Protein AF-A0A1F6P921-F1 (afdb_monomer_lite)

Organism: NCBI:txid1798705

Structure (mmCIF, N/CA/C/O backbone):
data_AF-A0A1F6P921-F1
#
_entry.id   AF-A0A1F6P921-F1
#
loop_
_atom_site.group_PDB
_atom_site.id
_atom_site.type_symbol
_atom_site.label_atom_id
_atom_site.label_alt_id
_atom_site.label_comp_id
_atom_site.label_asym_id
_atom_site.label_entity_id
_atom_site.label_seq_id
_atom_site.pdbx_PDB_ins_code
_atom_site.Cartn_x
_atom_site.Cartn_y
_atom_site.Cartn_z
_atom_site.occupancy
_atom_site.B_iso_or_equiv
_atom_site.auth_seq_id
_atom_site.auth_comp_id
_atom_site.auth_asym_id
_atom_site.auth_atom_id
_atom_site.pdbx_PDB_model_num
ATOM 1 N N . MET A 1 1 ? -17.832 9.309 15.446 1.00 47.59 1 MET A N 1
ATOM 2 C CA . MET A 1 1 ? -17.347 10.119 14.301 1.00 47.59 1 MET A CA 1
ATOM 3 C C . MET A 1 1 ? -15.947 9.781 13.746 1.00 47.59 1 MET A C 1
ATOM 5 O O . MET A 1 1 ? -15.799 9.938 12.539 1.00 47.59 1 MET A O 1
ATOM 9 N N . PRO A 1 2 ? -14.923 9.298 14.491 1.00 59.72 2 PRO A N 1
ATOM 10 C CA . PRO A 1 2 ? -13.597 9.042 13.892 1.00 59.72 2 PRO A CA 1
ATOM 11 C C . PRO A 1 2 ? -13.544 7.805 12.971 1.00 59.72 2 PRO A C 1
ATOM 13 O O . PRO A 1 2 ? -12.748 7.773 12.040 1.00 59.72 2 PRO A O 1
ATOM 16 N N . ARG A 1 3 ? -14.430 6.814 13.167 1.00 61.94 3 ARG A N 1
ATOM 17 C CA . ARG A 1 3 ? -14.454 5.567 12.371 1.00 61.94 3 ARG A CA 1
ATOM 18 C C . ARG A 1 3 ? -14.862 5.763 10.903 1.00 61.94 3 ARG A C 1
ATOM 20 O O . ARG A 1 3 ? -14.302 5.104 10.038 1.00 61.94 3 ARG A O 1
ATOM 27 N N . LEU A 1 4 ? -15.776 6.696 10.616 1.00 69.88 4 LEU A N 1
ATOM 28 C CA . LEU A 1 4 ? -16.209 6.989 9.242 1.00 69.88 4 LEU A CA 1
ATOM 29 C C . LEU A 1 4 ? -15.082 7.636 8.423 1.00 69.88 4 LEU A C 1
ATOM 31 O O . LEU A 1 4 ? -14.884 7.286 7.268 1.00 69.88 4 LEU A O 1
ATOM 35 N N . LYS A 1 5 ? -14.290 8.521 9.045 1.00 73.69 5 LYS A N 1
ATOM 36 C CA . LYS A 1 5 ? -13.124 9.15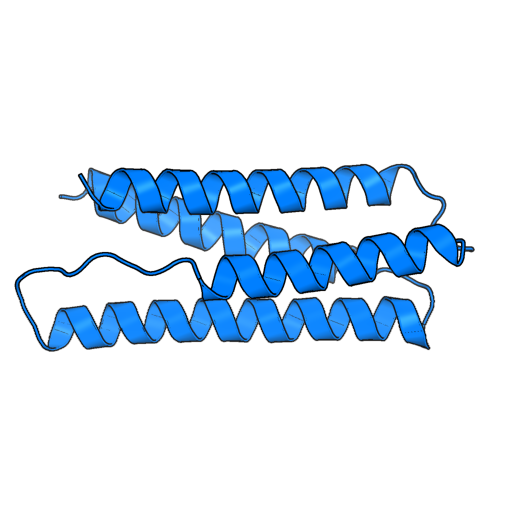1 8.403 1.00 73.69 5 LYS A CA 1
ATOM 37 C C . LYS A 1 5 ? -12.076 8.114 7.996 1.00 73.69 5 LYS A C 1
ATOM 39 O O . LYS A 1 5 ? -11.527 8.195 6.906 1.00 73.69 5 LYS A O 1
ATOM 44 N N . ILE A 1 6 ? -11.849 7.118 8.853 1.00 74.75 6 ILE A N 1
ATOM 45 C CA . ILE A 1 6 ? -10.915 6.016 8.589 1.00 74.75 6 ILE A CA 1
ATOM 46 C C . ILE A 1 6 ? -11.426 5.139 7.445 1.00 74.75 6 ILE A C 1
ATOM 48 O O . ILE A 1 6 ? -10.665 4.826 6.537 1.00 74.75 6 ILE A O 1
ATOM 52 N N . LEU A 1 7 ? -12.716 4.790 7.445 1.00 75.44 7 LEU A N 1
ATOM 53 C CA . LEU A 1 7 ? -13.325 4.034 6.349 1.00 75.44 7 LEU A CA 1
ATOM 54 C C . LEU A 1 7 ? -13.167 4.766 5.007 1.00 75.44 7 LEU A C 1
ATOM 56 O O . LEU A 1 7 ? -12.706 4.171 4.039 1.00 75.44 7 LEU A O 1
ATOM 60 N N . ILE A 1 8 ? -13.491 6.064 4.968 1.00 79.94 8 ILE A N 1
ATOM 61 C CA . ILE A 1 8 ? -13.333 6.904 3.771 1.00 79.94 8 ILE A CA 1
ATOM 62 C C . ILE A 1 8 ? -11.871 6.918 3.309 1.00 79.94 8 ILE A C 1
ATOM 64 O O . ILE A 1 8 ? -11.614 6.813 2.115 1.00 79.94 8 ILE A O 1
ATOM 68 N N . TYR A 1 9 ? -10.913 6.981 4.239 1.00 82.06 9 TYR A N 1
ATOM 69 C CA . TYR A 1 9 ? -9.486 6.956 3.917 1.00 82.06 9 TYR A CA 1
ATOM 70 C C . TYR A 1 9 ? -9.062 5.648 3.231 1.00 82.06 9 TYR A C 1
ATOM 72 O O . TYR A 1 9 ? -8.389 5.682 2.205 1.00 82.06 9 TYR A O 1
ATOM 80 N N . TYR A 1 10 ? -9.503 4.494 3.744 1.00 78.06 10 TYR A N 1
ATOM 81 C CA . TYR A 1 10 ? -9.218 3.197 3.117 1.00 78.06 10 TYR A CA 1
ATOM 82 C C . TYR A 1 10 ? -9.927 3.017 1.767 1.00 78.06 10 TYR A C 1
ATOM 84 O O . TYR A 1 10 ? -9.347 2.432 0.856 1.00 78.06 10 TYR A O 1
ATOM 92 N N . ILE A 1 11 ? -11.141 3.552 1.601 1.00 83.56 11 ILE A N 1
ATOM 93 C CA . ILE A 1 11 ? -11.828 3.572 0.299 1.00 83.56 11 ILE A CA 1
ATOM 94 C C . ILE A 1 11 ? -11.042 4.424 -0.704 1.00 83.56 11 ILE A C 1
ATOM 96 O O . ILE A 1 11 ? -10.850 4.010 -1.842 1.00 83.56 11 ILE A O 1
ATOM 100 N N . LEU A 1 12 ? -10.538 5.584 -0.281 1.00 84.44 12 LEU A N 1
ATOM 101 C CA . LEU A 1 12 ? -9.742 6.465 -1.134 1.00 84.44 12 LEU A CA 1
ATOM 102 C C . LEU A 1 12 ? -8.424 5.792 -1.552 1.00 84.44 12 LEU A C 1
ATOM 104 O O . LEU A 1 12 ? -8.077 5.823 -2.728 1.00 84.44 12 LEU A O 1
ATOM 108 N N . LEU A 1 13 ? -7.743 5.103 -0.628 1.00 83.00 13 LEU A N 1
ATOM 109 C CA . LEU A 1 13 ? -6.565 4.274 -0.927 1.00 83.00 13 LEU A CA 1
ATOM 110 C C . LEU A 1 13 ? -6.865 3.149 -1.927 1.00 83.00 13 LEU A C 1
ATOM 112 O O . LEU A 1 13 ? -6.051 2.867 -2.805 1.00 83.00 13 LEU A O 1
ATOM 116 N N . PHE A 1 14 ? -8.031 2.516 -1.813 1.00 82.19 14 PHE A N 1
ATOM 117 C CA . PHE A 1 14 ? -8.455 1.478 -2.747 1.00 82.19 14 PHE A CA 1
ATOM 118 C C . PHE A 1 14 ? -8.715 2.037 -4.149 1.00 82.19 14 PHE A C 1
ATOM 120 O O . PHE A 1 14 ? -8.238 1.469 -5.129 1.00 82.19 14 PHE A O 1
ATOM 127 N N . VAL A 1 15 ? -9.402 3.179 -4.252 1.00 85.75 15 VAL A N 1
ATOM 128 C CA . VAL A 1 15 ? -9.602 3.885 -5.529 1.00 85.75 15 VAL A CA 1
ATOM 129 C C . VAL A 1 15 ? -8.260 4.281 -6.146 1.00 85.75 15 VAL A C 1
ATOM 131 O O . VAL A 1 15 ? -8.067 4.115 -7.346 1.00 85.75 15 VAL A O 1
ATOM 134 N N . LEU A 1 16 ? -7.315 4.744 -5.325 1.00 84.88 16 LEU A N 1
ATOM 135 C CA . LEU A 1 16 ? -5.967 5.102 -5.757 1.00 84.88 16 LEU A CA 1
ATOM 136 C C . LEU A 1 16 ? -5.245 3.903 -6.409 1.00 84.88 16 LEU A C 1
ATOM 138 O O . LEU A 1 16 ? -4.718 4.028 -7.513 1.00 84.88 16 LEU A O 1
ATOM 142 N N . ILE A 1 17 ? -5.274 2.726 -5.771 1.00 83.06 17 ILE A N 1
ATOM 143 C CA . ILE A 1 17 ? -4.731 1.486 -6.352 1.00 83.06 17 ILE A CA 1
ATOM 144 C C . ILE A 1 17 ? -5.483 1.073 -7.616 1.00 83.06 17 ILE A C 1
ATOM 146 O O . ILE A 1 17 ? -4.855 0.639 -8.576 1.00 83.06 17 ILE A O 1
ATOM 150 N N . ALA A 1 18 ? -6.811 1.176 -7.631 1.00 84.06 18 ALA A N 1
ATOM 151 C CA . ALA A 1 18 ? -7.606 0.788 -8.791 1.00 84.06 18 ALA A CA 1
ATOM 152 C C . ALA A 1 18 ? -7.269 1.649 -10.019 1.00 84.06 18 ALA A C 1
ATOM 154 O O . ALA A 1 18 ? -7.168 1.125 -11.125 1.00 84.06 18 ALA A O 1
ATOM 155 N N . LEU A 1 19 ? -7.029 2.949 -9.819 1.00 84.88 19 LEU A N 1
ATOM 156 C CA . LEU A 1 19 ? -6.556 3.851 -10.870 1.00 84.88 19 LEU A CA 1
ATOM 157 C C . LEU A 1 19 ? -5.155 3.475 -11.362 1.00 84.88 19 LEU A C 1
ATOM 159 O O . LEU A 1 19 ? -4.932 3.460 -12.569 1.00 84.88 19 LEU A O 1
ATOM 163 N N . LEU A 1 20 ? -4.238 3.123 -10.454 1.00 83.19 20 LEU A N 1
ATOM 164 C CA . LEU A 1 20 ? -2.913 2.617 -10.827 1.00 83.19 20 LEU A CA 1
ATOM 165 C C . LEU A 1 20 ? -3.032 1.334 -11.662 1.00 83.19 20 LEU A C 1
ATOM 167 O O . LEU A 1 20 ? -2.419 1.226 -12.717 1.00 83.19 20 LEU A O 1
ATOM 171 N N . ALA A 1 21 ? -3.854 0.380 -11.223 1.00 80.69 21 ALA A N 1
ATOM 172 C CA . ALA A 1 21 ? -4.070 -0.876 -11.933 1.00 80.69 21 ALA A CA 1
ATOM 173 C C . ALA A 1 21 ? -4.666 -0.650 -13.328 1.00 80.69 21 ALA A C 1
ATOM 175 O O . ALA A 1 21 ? -4.189 -1.233 -14.296 1.00 80.69 21 ALA A O 1
ATOM 176 N N . ALA A 1 22 ? -5.662 0.233 -13.445 1.00 82.88 22 ALA A N 1
ATOM 177 C CA . ALA A 1 22 ? -6.230 0.615 -14.732 1.00 82.88 22 ALA A CA 1
ATOM 178 C C . ALA A 1 22 ? -5.171 1.249 -15.644 1.00 82.88 22 ALA A C 1
ATOM 180 O O . ALA A 1 22 ? -5.067 0.867 -16.803 1.00 82.88 22 ALA A O 1
ATOM 181 N N . TYR A 1 23 ? -4.351 2.160 -15.113 1.00 82.31 23 TYR A N 1
ATOM 182 C CA . TYR A 1 23 ? -3.258 2.791 -15.853 1.00 82.31 23 TYR A CA 1
ATOM 183 C C . TYR A 1 23 ? -2.252 1.767 -16.403 1.00 82.31 23 TYR A C 1
ATOM 185 O O . TYR A 1 23 ? -1.880 1.856 -17.569 1.00 82.31 23 TYR A O 1
ATOM 193 N N . LEU A 1 24 ? -1.881 0.754 -15.611 1.00 75.88 24 LEU A N 1
ATOM 194 C CA . LEU A 1 24 ? -0.983 -0.321 -16.049 1.00 75.88 24 LEU A CA 1
ATOM 195 C C . LEU A 1 24 ? -1.570 -1.216 -17.150 1.00 75.88 24 LEU A C 1
ATOM 197 O O . LEU A 1 24 ? -0.814 -1.742 -17.956 1.00 75.88 24 LEU A O 1
ATOM 201 N N . ILE A 1 25 ? -2.891 -1.415 -17.193 1.00 77.50 25 ILE A N 1
ATOM 202 C CA . ILE A 1 25 ? -3.544 -2.254 -18.217 1.00 77.50 25 ILE A CA 1
ATOM 203 C C . ILE A 1 25 ? -3.469 -1.610 -19.609 1.00 77.50 25 ILE A C 1
ATOM 205 O O . ILE A 1 25 ? -3.469 -2.320 -20.613 1.00 77.50 25 ILE A O 1
ATOM 209 N N . PHE A 1 26 ? -3.405 -0.278 -19.684 1.00 73.88 26 PHE A N 1
ATOM 210 C CA . PHE A 1 26 ? -3.360 0.447 -20.956 1.00 73.88 26 PHE A CA 1
ATOM 211 C C . PHE A 1 26 ? -1.942 0.612 -21.536 1.00 73.88 26 PHE A C 1
ATOM 213 O O . PHE A 1 26 ? -1.825 1.037 -22.684 1.00 73.88 26 PHE A O 1
ATOM 220 N N . GLU A 1 27 ? -0.878 0.266 -20.798 1.00 69.00 27 GLU A N 1
ATOM 221 C CA . GLU A 1 27 ? 0.508 0.293 -21.294 1.00 69.00 27 GLU A CA 1
ATOM 222 C C . GLU A 1 27 ? 0.982 -1.106 -21.747 1.00 69.00 27 GLU A C 1
ATOM 224 O O . GLU A 1 27 ? 0.749 -2.098 -21.052 1.00 69.00 27 GLU A O 1
ATOM 229 N N . PRO A 1 28 ? 1.680 -1.218 -22.894 1.00 64.12 28 PRO A N 1
ATOM 230 C CA . PRO A 1 28 ? 2.253 -2.481 -23.351 1.00 64.12 28 PRO A CA 1
ATOM 231 C C . PRO A 1 28 ? 3.407 -2.943 -22.440 1.00 64.12 28 PRO A C 1
ATOM 233 O O . PRO A 1 28 ? 4.374 -2.221 -22.208 1.00 64.12 28 PRO A O 1
ATOM 236 N N . MET A 1 29 ? 3.309 -4.183 -21.949 1.00 60.84 29 MET A N 1
ATOM 237 C CA . MET A 1 29 ? 4.137 -4.728 -20.859 1.00 60.84 29 MET A CA 1
ATOM 238 C C . MET A 1 29 ? 5.585 -5.083 -21.220 1.00 60.84 29 MET A C 1
ATOM 240 O O . MET A 1 29 ? 6.396 -5.277 -20.317 1.00 60.84 29 MET A O 1
ATOM 244 N N . ASP A 1 30 ? 5.907 -5.203 -22.507 1.00 59.75 30 ASP A N 1
ATOM 245 C CA . ASP A 1 30 ? 7.217 -5.693 -22.964 1.00 59.75 30 ASP A CA 1
ATOM 246 C C . ASP A 1 30 ? 8.259 -4.578 -23.145 1.00 59.75 30 ASP A C 1
ATOM 248 O O . ASP A 1 30 ? 9.439 -4.853 -23.354 1.00 59.75 30 ASP A O 1
ATOM 252 N N . ALA A 1 31 ? 7.845 -3.311 -23.053 1.00 60.97 31 ALA A N 1
ATOM 253 C CA . ALA A 1 31 ? 8.742 -2.164 -23.149 1.00 60.97 31 ALA A CA 1
ATOM 254 C C . ALA A 1 31 ? 8.154 -0.955 -22.409 1.00 60.97 31 ALA A C 1
ATOM 256 O O . ALA A 1 31 ? 7.699 0.009 -23.027 1.00 60.97 31 ALA A O 1
ATOM 257 N N . MET A 1 32 ? 8.160 -1.005 -21.073 1.00 68.56 32 MET A N 1
ATOM 258 C CA . MET A 1 32 ? 7.760 0.148 -20.265 1.00 68.56 32 MET A CA 1
ATOM 259 C C . MET A 1 32 ? 8.699 1.327 -20.522 1.00 68.56 32 MET A C 1
ATOM 261 O O . MET A 1 32 ? 9.921 1.229 -20.377 1.00 68.56 32 MET A O 1
ATOM 265 N N . SER A 1 33 ? 8.120 2.464 -20.895 1.00 77.25 33 SER A N 1
ATOM 266 C CA . SER A 1 33 ? 8.886 3.686 -21.104 1.00 77.25 33 SER A CA 1
ATOM 267 C C . SER A 1 33 ? 9.466 4.202 -19.775 1.00 77.25 33 SER A C 1
ATOM 269 O O . SER A 1 33 ? 8.851 4.106 -18.713 1.00 77.25 33 SER A O 1
ATOM 271 N N . MET A 1 34 ? 10.661 4.800 -19.810 1.00 75.44 34 MET A N 1
ATOM 272 C CA . MET A 1 34 ? 11.282 5.402 -18.616 1.00 75.44 34 MET A CA 1
ATOM 273 C C . MET A 1 34 ? 10.372 6.421 -17.889 1.00 75.44 34 MET A C 1
ATOM 275 O O . MET A 1 34 ? 10.339 6.409 -16.656 1.00 75.44 34 MET A O 1
ATOM 279 N N . PRO A 1 35 ? 9.583 7.264 -18.589 1.00 79.06 35 PRO A N 1
ATOM 280 C CA . PRO A 1 35 ? 8.603 8.137 -17.941 1.00 79.06 35 PRO A CA 1
ATOM 281 C C . PRO A 1 35 ? 7.487 7.388 -17.196 1.00 79.06 35 PRO A C 1
ATOM 283 O O . PRO A 1 35 ? 7.114 7.808 -16.098 1.00 79.06 35 PRO A O 1
ATOM 286 N N . THR A 1 36 ? 6.971 6.283 -17.750 1.00 77.94 36 THR A N 1
ATOM 287 C CA . THR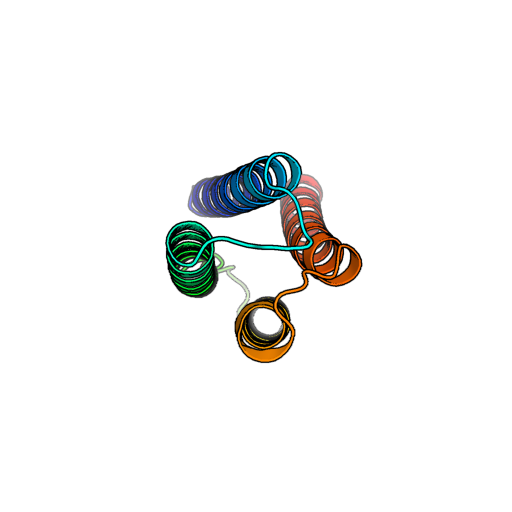 A 1 36 ? 5.926 5.477 -17.091 1.00 77.94 36 THR A CA 1
ATOM 288 C C . THR A 1 36 ? 6.466 4.704 -15.888 1.00 77.94 36 THR A C 1
ATOM 290 O O . THR A 1 36 ? 5.784 4.570 -14.874 1.00 77.94 36 THR A O 1
ATOM 293 N N . LEU A 1 37 ? 7.734 4.299 -15.920 1.00 78.69 37 LEU A N 1
ATOM 294 C CA . LEU A 1 37 ? 8.407 3.683 -14.775 1.00 78.69 37 LEU A CA 1
ATOM 295 C C . LEU A 1 37 ? 8.545 4.641 -13.580 1.00 78.69 37 LEU A C 1
ATOM 297 O O . LEU A 1 37 ? 8.226 4.282 -12.444 1.00 78.69 37 LEU A O 1
ATOM 301 N N . ILE A 1 38 ? 8.977 5.880 -13.828 1.00 81.44 38 ILE A N 1
ATOM 302 C CA . ILE A 1 38 ? 9.150 6.894 -12.776 1.00 81.44 38 ILE A CA 1
ATOM 303 C C . ILE A 1 38 ? 7.802 7.267 -12.145 1.00 81.44 38 ILE A C 1
ATOM 305 O O . ILE A 1 38 ? 7.718 7.415 -10.922 1.00 81.44 38 ILE A O 1
ATOM 309 N N . SER A 1 39 ? 6.743 7.385 -12.953 1.00 81.50 39 SER A N 1
ATOM 310 C CA . SER A 1 39 ? 5.410 7.734 -12.453 1.00 81.50 39 SER A CA 1
ATOM 311 C C . SER A 1 39 ? 4.845 6.648 -11.531 1.00 81.50 39 SER A C 1
ATOM 313 O O . SER A 1 39 ? 4.366 6.968 -10.442 1.00 81.50 39 SER A O 1
ATOM 315 N N . ILE A 1 40 ? 4.981 5.369 -11.901 1.00 82.25 40 ILE A N 1
ATOM 316 C CA . ILE A 1 40 ? 4.506 4.233 -11.097 1.00 82.25 40 ILE A CA 1
ATOM 317 C C . ILE A 1 40 ? 5.274 4.131 -9.777 1.00 82.25 40 ILE A C 1
ATOM 319 O O . ILE A 1 40 ? 4.657 4.000 -8.717 1.00 82.25 40 ILE A O 1
ATOM 323 N N . CYS A 1 41 ? 6.603 4.258 -9.806 1.00 80.25 41 CYS A N 1
ATOM 324 C CA . CYS A 1 41 ? 7.419 4.262 -8.591 1.00 80.25 41 CYS A CA 1
ATOM 325 C C . CYS A 1 41 ? 7.020 5.398 -7.639 1.00 80.25 41 CYS A C 1
ATOM 327 O O . CYS A 1 41 ? 6.809 5.158 -6.449 1.00 80.25 41 CYS A O 1
ATOM 329 N N . GLY A 1 42 ? 6.852 6.622 -8.152 1.00 83.69 42 GLY A N 1
ATOM 330 C CA . GLY A 1 42 ? 6.399 7.757 -7.344 1.00 83.69 42 GLY A CA 1
ATOM 331 C C . GLY A 1 42 ? 5.025 7.516 -6.714 1.00 83.69 42 GLY A C 1
ATOM 332 O O . GLY A 1 42 ? 4.810 7.813 -5.537 1.00 83.69 42 GLY A O 1
ATOM 333 N N . PHE A 1 43 ? 4.113 6.907 -7.471 1.00 85.75 43 PHE A N 1
ATOM 334 C CA . PHE A 1 43 ? 2.768 6.591 -7.010 1.00 85.75 43 PHE A CA 1
ATOM 335 C C . PHE A 1 43 ? 2.753 5.519 -5.914 1.00 85.75 43 PHE A C 1
ATOM 337 O O . PHE A 1 43 ? 2.054 5.670 -4.914 1.00 85.75 43 PHE A O 1
ATOM 344 N N . LEU A 1 44 ? 3.555 4.460 -6.061 1.00 80.50 44 LEU A N 1
ATOM 345 C CA . LEU A 1 44 ? 3.690 3.393 -5.065 1.00 80.50 44 LEU A CA 1
ATOM 346 C C . LEU A 1 44 ? 4.303 3.896 -3.760 1.00 80.50 44 LEU A C 1
ATOM 348 O O . LEU A 1 44 ? 3.830 3.538 -2.681 1.00 80.50 44 LEU A O 1
ATOM 352 N N . ILE A 1 45 ? 5.316 4.762 -3.848 1.00 83.00 45 ILE A N 1
ATOM 353 C CA . ILE A 1 45 ? 5.914 5.403 -2.674 1.00 83.00 45 ILE A CA 1
ATOM 354 C C . ILE A 1 45 ? 4.855 6.241 -1.954 1.00 83.00 45 ILE A C 1
ATOM 356 O O . ILE A 1 45 ? 4.637 6.048 -0.756 1.00 83.00 45 ILE A O 1
ATOM 360 N N . LEU A 1 46 ? 4.147 7.113 -2.677 1.00 84.69 46 LEU A N 1
ATOM 361 C CA . LEU A 1 46 ? 3.080 7.939 -2.111 1.00 84.69 46 LEU A CA 1
ATOM 362 C C . LEU A 1 46 ? 1.991 7.076 -1.461 1.00 84.69 46 LEU A C 1
ATOM 364 O O . LEU A 1 46 ? 1.591 7.327 -0.326 1.00 84.69 46 LEU A O 1
ATOM 368 N N . TYR A 1 47 ? 1.573 6.010 -2.136 1.00 82.50 47 TYR A N 1
ATOM 369 C CA . TYR A 1 47 ? 0.611 5.048 -1.617 1.00 82.50 47 TYR A CA 1
ATOM 370 C C . TYR A 1 47 ? 1.090 4.376 -0.314 1.00 82.50 47 TYR A C 1
ATOM 372 O O . TYR A 1 47 ? 0.337 4.317 0.662 1.00 82.50 47 TYR A O 1
ATOM 380 N N . SER A 1 48 ? 2.353 3.942 -0.251 1.00 75.19 48 SER A N 1
ATOM 381 C CA . SER A 1 48 ? 2.945 3.332 0.949 1.00 75.19 48 SER A CA 1
ATOM 382 C C . SER A 1 48 ? 2.991 4.295 2.148 1.00 75.19 48 SER A C 1
ATOM 384 O O . SER A 1 48 ? 2.761 3.900 3.295 1.00 75.19 48 SER A O 1
ATOM 386 N N . VAL A 1 49 ? 3.220 5.586 1.893 1.00 81.44 49 VAL A N 1
ATOM 387 C CA . VAL A 1 49 ? 3.220 6.625 2.931 1.00 81.44 49 VAL A CA 1
ATOM 388 C C . VAL A 1 49 ? 1.799 6.876 3.423 1.00 81.44 49 VAL A C 1
ATOM 390 O O . VAL A 1 49 ? 1.560 6.914 4.632 1.00 81.44 49 VAL A O 1
ATOM 393 N N . LEU A 1 50 ? 0.838 6.991 2.504 1.00 78.38 50 LEU A N 1
ATOM 394 C CA . LEU A 1 50 ? -0.562 7.208 2.850 1.00 78.38 50 LEU A CA 1
ATOM 395 C C . LEU A 1 50 ? -1.122 6.039 3.676 1.00 78.38 50 LEU A C 1
ATOM 397 O O . LEU A 1 50 ? -1.739 6.270 4.714 1.00 78.38 50 LEU A O 1
ATOM 401 N N . ILE A 1 51 ? -0.846 4.780 3.316 1.00 75.19 51 ILE A N 1
ATOM 402 C CA . ILE A 1 51 ? -1.326 3.646 4.124 1.00 75.19 51 ILE A CA 1
ATOM 403 C C . ILE A 1 51 ? -0.685 3.593 5.521 1.00 75.19 51 ILE A C 1
ATOM 405 O O . ILE A 1 51 ? -1.340 3.186 6.479 1.00 75.19 51 ILE A O 1
ATOM 409 N N . SER A 1 52 ? 0.555 4.067 5.678 1.00 69.75 52 SER A N 1
ATOM 410 C CA . SER A 1 52 ? 1.212 4.174 6.990 1.00 69.75 52 SER A CA 1
ATOM 411 C C . SER A 1 52 ? 0.525 5.200 7.911 1.00 69.75 52 SER A C 1
ATOM 413 O O . SER A 1 52 ? 0.420 4.995 9.132 1.00 69.75 52 SER A O 1
ATOM 415 N N . LEU A 1 53 ? -0.016 6.271 7.315 1.00 71.69 53 LEU A N 1
ATOM 416 C CA . LEU A 1 53 ? -0.764 7.338 7.989 1.00 71.69 53 LEU A CA 1
ATOM 417 C C . LEU A 1 53 ? -2.221 6.961 8.312 1.00 71.69 53 LEU A C 1
ATOM 419 O O . LEU A 1 53 ? -2.849 7.631 9.135 1.00 71.69 53 LEU A O 1
ATOM 423 N N . ALA A 1 54 ? -2.756 5.879 7.733 1.00 70.12 54 ALA A N 1
ATOM 424 C CA . ALA A 1 54 ? -4.094 5.363 8.023 1.00 70.12 54 ALA A CA 1
ATOM 425 C C . ALA A 1 54 ? -4.181 4.773 9.452 1.00 70.12 54 ALA A C 1
ATOM 427 O O . ALA A 1 54 ? -4.091 3.562 9.668 1.00 70.12 54 ALA A O 1
ATOM 428 N N . GLY A 1 55 ? -4.328 5.632 10.464 1.00 55.88 55 GLY A N 1
ATOM 429 C CA . GLY A 1 55 ? -4.455 5.238 11.872 1.00 55.88 55 GLY A CA 1
ATOM 430 C C . GLY A 1 55 ? -5.859 4.745 12.251 1.00 55.88 55 GLY A C 1
ATOM 431 O O . GLY A 1 55 ? -6.861 5.314 11.825 1.00 55.88 55 GLY A O 1
ATOM 432 N N . GLU A 1 56 ? -5.948 3.710 13.093 1.00 64.38 56 GLU A N 1
ATOM 433 C CA . GLU A 1 56 ? -7.217 3.220 13.659 1.00 64.38 56 GLU A CA 1
ATOM 434 C C . GLU A 1 56 ? -7.637 4.015 14.916 1.00 64.38 56 GLU A C 1
ATOM 436 O O . GLU A 1 56 ? -6.798 4.468 15.696 1.00 64.38 56 GLU A O 1
ATOM 441 N N . ALA A 1 57 ? -8.948 4.202 15.126 1.00 54.44 57 ALA A N 1
ATOM 442 C CA . ALA A 1 57 ? -9.492 5.004 16.229 1.00 54.44 57 ALA A CA 1
ATOM 443 C C . ALA A 1 57 ? -9.402 4.288 17.590 1.00 54.44 57 ALA A C 1
ATOM 445 O O . ALA A 1 57 ? -9.705 3.096 17.688 1.00 54.44 57 ALA A O 1
ATOM 446 N N . LYS A 1 58 ? -9.084 5.052 18.650 1.00 49.19 58 LYS A N 1
ATOM 447 C CA . LYS A 1 58 ? -9.112 4.599 20.053 1.00 49.19 58 LYS A CA 1
ATOM 448 C C . LYS A 1 58 ? -10.449 3.924 20.380 1.00 49.19 58 LYS A C 1
ATOM 450 O O . LYS A 1 58 ? -11.514 4.477 20.102 1.00 49.19 58 LYS A O 1
ATOM 455 N N . CYS A 1 59 ? -10.380 2.735 20.971 1.00 51.00 59 CYS A N 1
ATOM 456 C CA . CYS A 1 59 ? -11.520 2.081 21.602 1.00 51.00 59 CYS A CA 1
ATOM 457 C C . CYS A 1 59 ? -11.265 1.992 23.107 1.00 51.00 59 CYS A C 1
ATOM 459 O O . CYS A 1 59 ? -10.179 1.607 23.533 1.00 51.00 59 CYS A O 1
ATOM 461 N N . GLU A 1 60 ? -12.287 2.387 23.858 1.00 58.84 60 GLU A N 1
ATOM 462 C CA . GLU A 1 60 ? -12.422 2.338 25.311 1.00 58.84 60 GLU A CA 1
ATOM 463 C C . GLU A 1 60 ? -12.559 0.871 25.764 1.00 58.84 60 GLU A C 1
ATOM 465 O O . GLU A 1 60 ? -13.664 0.388 25.961 1.00 58.84 60 GLU A O 1
ATOM 470 N N . ASP A 1 61 ? -11.443 0.129 25.747 1.00 57.81 61 ASP A N 1
ATOM 471 C CA . ASP A 1 61 ? -11.112 -0.990 26.655 1.00 57.81 61 ASP A CA 1
ATOM 472 C C . ASP A 1 61 ? -9.691 -1.506 26.330 1.00 57.81 61 ASP A C 1
ATOM 474 O O . ASP A 1 61 ? -9.421 -2.061 25.260 1.00 57.81 61 ASP A O 1
ATOM 478 N N . GLU A 1 62 ? -8.722 -1.224 27.203 1.00 58.03 62 GLU A N 1
ATOM 479 C CA . GLU A 1 62 ? -7.430 -0.706 26.719 1.00 58.03 62 GLU A CA 1
ATOM 480 C C . GLU A 1 62 ? -6.338 -1.720 26.347 1.00 58.03 62 GLU A C 1
ATOM 482 O O . GLU A 1 62 ? -5.434 -1.352 25.605 1.00 58.03 62 GLU A O 1
ATOM 487 N N . ARG A 1 63 ? -6.349 -2.975 26.821 1.00 65.00 63 ARG A N 1
ATOM 488 C CA . ARG A 1 63 ? -5.195 -3.887 26.603 1.00 65.00 63 ARG A CA 1
ATOM 489 C C . ARG A 1 63 ? -5.406 -4.950 25.530 1.00 65.00 63 ARG A C 1
ATOM 491 O O . ARG A 1 63 ? -4.608 -5.037 24.598 1.00 65.00 63 ARG A O 1
ATOM 498 N N . ALA A 1 64 ? -6.467 -5.749 25.625 1.00 61.19 64 ALA A N 1
ATOM 499 C CA . ALA A 1 64 ? -6.693 -6.852 24.684 1.00 61.19 64 ALA A CA 1
ATOM 500 C C . ALA A 1 64 ? -7.109 -6.353 23.286 1.00 61.19 64 ALA A C 1
ATOM 502 O O . ALA A 1 64 ? -6.648 -6.869 22.266 1.00 61.19 64 ALA A O 1
ATOM 503 N N . VAL A 1 65 ? -7.934 -5.303 23.233 1.00 66.31 65 VAL A N 1
ATOM 504 C CA . VAL A 1 65 ? -8.380 -4.6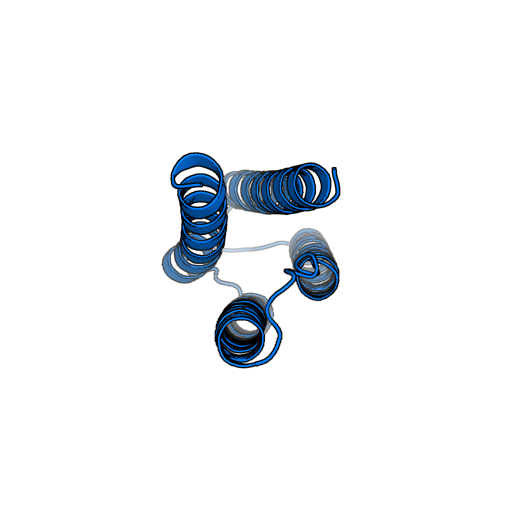89 21.973 1.00 66.31 65 VAL A CA 1
ATOM 505 C C . VAL A 1 65 ? -7.243 -3.903 21.316 1.00 66.31 65 VAL A C 1
ATOM 507 O O . VAL A 1 65 ? -7.069 -3.977 20.100 1.00 66.31 65 VAL A O 1
ATOM 510 N N . LEU A 1 66 ? -6.408 -3.221 22.108 1.00 68.25 66 LEU A N 1
ATOM 511 C CA . LEU A 1 66 ? -5.237 -2.501 21.605 1.00 68.25 66 LEU A CA 1
ATOM 512 C C . LEU A 1 66 ? -4.224 -3.450 20.957 1.00 68.25 66 LEU A C 1
ATOM 514 O O . LEU A 1 66 ? -3.799 -3.185 19.836 1.00 68.25 66 LEU A O 1
ATOM 518 N N . HIS A 1 67 ? -3.890 -4.574 21.600 1.00 75.44 67 HIS A N 1
ATOM 519 C CA . HIS A 1 67 ? -2.968 -5.558 21.022 1.00 75.44 67 HIS A CA 1
ATOM 520 C C . HIS A 1 67 ? -3.465 -6.105 19.679 1.00 75.44 67 HIS A C 1
ATOM 522 O O . HIS A 1 67 ? -2.688 -6.216 18.728 1.00 75.44 67 HIS A O 1
ATOM 528 N N . ARG A 1 68 ? -4.768 -6.394 19.578 1.00 70.38 68 ARG A N 1
ATOM 529 C CA . ARG A 1 68 ? -5.389 -6.887 18.344 1.00 70.38 68 ARG A CA 1
ATOM 530 C C . ARG A 1 68 ? -5.368 -5.839 17.227 1.00 70.38 68 ARG A C 1
ATOM 532 O O . ARG A 1 68 ? -5.018 -6.167 16.096 1.00 70.38 68 ARG A O 1
ATOM 539 N N . ASN A 1 69 ? -5.689 -4.584 17.537 1.00 70.38 69 ASN A N 1
ATOM 540 C CA . ASN A 1 69 ? -5.686 -3.497 16.552 1.00 70.38 69 ASN A CA 1
ATOM 541 C C . ASN A 1 69 ? -4.264 -3.168 16.078 1.00 70.38 69 ASN A C 1
ATOM 543 O O . ASN A 1 69 ? -4.017 -2.977 14.888 1.00 70.38 69 ASN A O 1
ATOM 547 N N . LEU A 1 70 ? -3.300 -3.167 16.999 1.00 74.00 70 LEU A N 1
ATOM 548 C CA . LEU A 1 70 ? -1.903 -2.875 16.700 1.00 74.00 70 LEU A CA 1
ATOM 549 C C . LEU A 1 70 ? -1.271 -3.994 15.857 1.00 74.00 70 LEU A C 1
ATOM 551 O O . LEU A 1 70 ? -0.596 -3.705 14.872 1.00 74.00 70 LEU A O 1
ATOM 555 N N . SER A 1 71 ? -1.584 -5.259 16.157 1.00 78.12 71 SER A N 1
ATOM 556 C CA . SER A 1 71 ? -1.190 -6.409 15.332 1.00 78.12 71 SER A CA 1
ATOM 557 C C . SER A 1 71 ? -1.785 -6.335 13.920 1.00 78.12 71 SER A C 1
ATOM 559 O O . SER A 1 71 ? -1.047 -6.442 12.940 1.00 78.12 71 SER A O 1
ATOM 561 N N . ASN A 1 72 ? -3.083 -6.032 13.794 1.00 77.88 72 ASN A N 1
ATOM 562 C CA . ASN A 1 72 ? -3.732 -5.848 12.492 1.00 77.88 72 ASN A CA 1
ATOM 563 C C . ASN A 1 72 ? -3.112 -4.700 11.682 1.00 77.88 72 ASN A C 1
ATOM 565 O O . ASN A 1 72 ? -2.988 -4.801 10.459 1.00 77.88 72 ASN A O 1
ATOM 569 N N . ARG A 1 73 ? -2.722 -3.601 12.337 1.00 77.06 73 ARG A N 1
ATOM 570 C CA . ARG A 1 73 ? -2.053 -2.470 11.684 1.00 77.06 73 ARG A CA 1
ATOM 571 C C . ARG A 1 73 ? -0.662 -2.853 11.191 1.00 77.06 73 ARG A C 1
ATOM 573 O O . ARG A 1 73 ? -0.366 -2.628 10.021 1.00 77.06 73 ARG A O 1
ATOM 580 N N . ILE A 1 74 ? 0.164 -3.451 12.051 1.00 81.81 74 ILE A N 1
ATOM 581 C CA . ILE A 1 74 ? 1.522 -3.875 11.687 1.00 81.81 74 ILE A CA 1
ATOM 582 C C . ILE A 1 74 ? 1.472 -4.875 10.535 1.00 81.81 74 ILE A C 1
ATOM 584 O O . ILE A 1 74 ? 2.212 -4.706 9.573 1.00 81.81 74 ILE A O 1
ATOM 588 N N . ALA A 1 75 ? 0.565 -5.853 10.580 1.00 83.44 75 ALA A N 1
ATOM 589 C CA . ALA A 1 75 ? 0.407 -6.829 9.506 1.00 83.44 75 ALA A CA 1
ATOM 590 C C . ALA A 1 75 ? 0.059 -6.161 8.165 1.00 83.44 75 ALA A C 1
ATOM 592 O O . ALA A 1 75 ? 0.654 -6.486 7.142 1.00 83.44 75 ALA A O 1
ATOM 593 N N . THR A 1 76 ? -0.855 -5.182 8.172 1.00 81.88 76 THR A N 1
ATOM 594 C CA . THR A 1 76 ? -1.261 -4.467 6.949 1.00 81.88 76 THR A CA 1
ATOM 595 C C . THR A 1 76 ? -0.110 -3.630 6.385 1.00 81.88 76 THR A C 1
ATOM 597 O O . THR A 1 76 ? 0.156 -3.673 5.185 1.00 81.88 76 THR A O 1
ATOM 600 N N . ILE A 1 77 ? 0.600 -2.892 7.245 1.00 83.12 77 ILE A N 1
ATOM 601 C CA . ILE A 1 77 ? 1.741 -2.064 6.835 1.00 83.12 77 ILE A CA 1
ATOM 602 C C . ILE A 1 77 ? 2.872 -2.950 6.312 1.00 83.12 77 ILE A C 1
ATOM 604 O O . ILE A 1 77 ? 3.370 -2.703 5.220 1.00 83.12 77 ILE A O 1
ATOM 608 N N . ALA A 1 78 ? 3.240 -4.004 7.042 1.00 85.94 78 ALA A N 1
ATOM 609 C CA . ALA A 1 78 ? 4.309 -4.914 6.647 1.00 85.94 78 ALA A CA 1
ATOM 610 C C . ALA A 1 78 ? 4.012 -5.583 5.299 1.00 85.94 78 ALA A C 1
ATOM 612 O O . ALA A 1 78 ? 4.866 -5.565 4.418 1.00 85.94 78 ALA A O 1
ATOM 613 N N . ALA A 1 79 ? 2.794 -6.099 5.105 1.00 84.62 79 ALA A N 1
ATOM 614 C CA . ALA A 1 79 ? 2.400 -6.719 3.844 1.00 84.62 79 ALA A CA 1
ATOM 615 C C . ALA A 1 79 ? 2.414 -5.712 2.683 1.00 84.62 79 ALA A C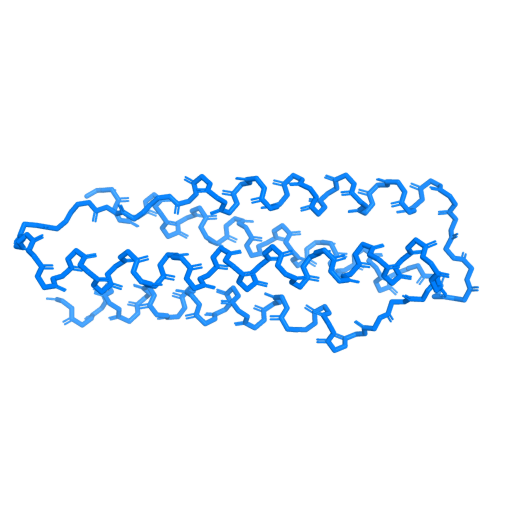 1
ATOM 617 O O . ALA A 1 79 ? 2.923 -6.014 1.607 1.00 84.62 79 ALA A O 1
ATOM 618 N N . THR A 1 80 ? 1.920 -4.493 2.910 1.00 85.25 80 THR A N 1
ATOM 619 C CA . THR A 1 80 ? 1.887 -3.463 1.864 1.00 85.25 80 THR A CA 1
ATOM 620 C C . THR A 1 80 ? 3.287 -2.985 1.494 1.00 85.25 80 THR A C 1
ATOM 622 O O . THR A 1 80 ? 3.606 -2.890 0.312 1.00 85.25 80 THR A O 1
ATOM 625 N N . VAL A 1 81 ? 4.149 -2.723 2.479 1.00 85.94 81 VAL A N 1
ATOM 626 C CA . VAL A 1 81 ? 5.544 -2.317 2.247 1.00 85.94 81 VAL A CA 1
ATOM 627 C C . VAL A 1 81 ? 6.319 -3.426 1.541 1.00 85.94 81 VAL A C 1
ATOM 629 O O . VAL A 1 81 ? 7.015 -3.151 0.569 1.00 85.94 81 VAL A O 1
ATOM 632 N N . PHE A 1 82 ? 6.159 -4.678 1.972 1.00 89.81 82 PHE A N 1
ATOM 633 C CA . PHE A 1 82 ? 6.842 -5.812 1.356 1.00 89.81 82 PHE A CA 1
ATOM 634 C C . PHE A 1 82 ? 6.445 -5.978 -0.115 1.00 89.81 82 PHE A C 1
ATOM 636 O O . PHE A 1 82 ? 7.308 -5.988 -0.986 1.00 89.81 82 PHE A O 1
ATOM 643 N N . ILE A 1 83 ? 5.143 -6.026 -0.409 1.00 88.44 83 ILE A N 1
ATOM 644 C CA . ILE A 1 83 ? 4.662 -6.273 -1.774 1.00 88.44 83 ILE A CA 1
ATOM 645 C C . ILE A 1 83 ? 4.919 -5.070 -2.686 1.00 88.44 83 ILE A C 1
ATOM 647 O O . ILE A 1 83 ? 5.332 -5.251 -3.829 1.00 88.44 83 ILE A O 1
ATOM 651 N N . SER A 1 84 ? 4.740 -3.841 -2.193 1.00 83.69 84 SER A N 1
ATOM 652 C CA . SER A 1 84 ? 5.084 -2.638 -2.965 1.00 83.69 84 SER A CA 1
ATOM 653 C C . SER A 1 84 ? 6.584 -2.569 -3.275 1.00 83.69 84 SER A C 1
ATOM 655 O O . SER A 1 84 ? 6.950 -2.288 -4.413 1.00 83.69 84 SER A O 1
ATOM 657 N N . GLY A 1 85 ? 7.451 -2.907 -2.315 1.00 85.69 85 GLY A N 1
ATOM 658 C CA . GLY A 1 85 ? 8.894 -3.009 -2.532 1.00 85.69 85 GLY A CA 1
ATOM 659 C C . GLY A 1 85 ? 9.264 -4.090 -3.550 1.00 85.69 85 GLY A C 1
ATOM 660 O O . GLY A 1 85 ? 10.079 -3.841 -4.436 1.00 85.69 85 GLY A O 1
ATOM 661 N N . SER A 1 86 ? 8.626 -5.262 -3.485 1.00 85.69 86 SER A N 1
ATOM 662 C CA . SER A 1 86 ? 8.798 -6.319 -4.488 1.00 85.69 86 SER A CA 1
ATOM 663 C C . SER A 1 86 ? 8.347 -5.879 -5.885 1.00 85.69 86 SER A C 1
ATOM 665 O O . SER A 1 86 ? 9.035 -6.188 -6.855 1.00 85.69 86 SER A O 1
ATOM 667 N N . LEU A 1 87 ? 7.253 -5.115 -5.999 1.00 84.81 87 LEU A N 1
ATOM 668 C CA . LEU A 1 87 ? 6.774 -4.574 -7.275 1.00 84.81 87 LEU A CA 1
ATOM 669 C C . LEU A 1 87 ? 7.783 -3.575 -7.859 1.00 84.81 87 LEU A C 1
ATOM 671 O O . LEU A 1 87 ? 8.129 -3.663 -9.032 1.00 84.81 87 LEU A O 1
ATOM 675 N N . ILE A 1 88 ? 8.306 -2.668 -7.026 1.00 83.69 88 ILE A N 1
ATOM 676 C CA . ILE A 1 88 ? 9.350 -1.713 -7.425 1.00 83.69 88 ILE A CA 1
ATOM 677 C C . ILE A 1 88 ? 10.597 -2.463 -7.904 1.00 83.69 88 ILE A C 1
ATOM 679 O O . ILE A 1 88 ? 11.147 -2.129 -8.949 1.00 83.69 88 ILE A O 1
ATOM 683 N N . TYR A 1 89 ? 11.025 -3.499 -7.179 1.00 84.81 89 TYR A N 1
ATOM 684 C CA . TYR A 1 89 ? 12.175 -4.310 -7.573 1.00 84.81 89 TYR A CA 1
ATOM 685 C C . TYR A 1 89 ? 11.958 -5.001 -8.927 1.00 84.81 89 TYR A C 1
ATOM 687 O O . TYR A 1 89 ? 12.842 -4.949 -9.780 1.00 84.81 89 TYR A O 1
ATOM 695 N N . GLN A 1 90 ? 10.784 -5.597 -9.158 1.00 83.25 90 GLN A N 1
ATOM 696 C CA . GLN A 1 90 ? 10.454 -6.223 -10.443 1.00 83.25 90 GLN A CA 1
ATOM 697 C C . GLN A 1 90 ? 10.445 -5.210 -11.592 1.00 83.25 90 GLN A C 1
ATOM 699 O O . GLN A 1 90 ? 11.070 -5.444 -12.622 1.00 83.25 90 GLN A O 1
ATOM 704 N N . ILE A 1 91 ? 9.830 -4.046 -11.390 1.00 80.50 91 ILE A N 1
ATOM 705 C CA . ILE A 1 91 ? 9.784 -2.982 -12.397 1.00 80.50 91 ILE A CA 1
ATOM 706 C C . ILE A 1 91 ? 11.197 -2.477 -12.738 1.00 80.50 91 ILE A C 1
ATOM 708 O O . ILE A 1 91 ? 11.521 -2.275 -13.910 1.00 80.50 91 ILE A O 1
ATOM 712 N N . VAL A 1 92 ? 12.056 -2.291 -11.731 1.00 79.31 92 VAL A N 1
ATOM 713 C CA . VAL A 1 92 ? 13.405 -1.729 -11.910 1.00 79.31 92 VAL A CA 1
ATOM 714 C C . VAL A 1 92 ? 14.395 -2.740 -12.491 1.00 79.31 92 VAL A C 1
ATOM 716 O O . VAL A 1 92 ? 15.211 -2.359 -13.323 1.00 79.31 92 VAL A O 1
ATOM 719 N N . VAL A 1 93 ? 14.353 -4.001 -12.054 1.00 80.31 93 VAL A N 1
ATOM 720 C CA . VAL A 1 93 ? 15.368 -5.010 -12.412 1.00 80.31 93 VAL A CA 1
ATOM 721 C C . VAL A 1 93 ? 14.929 -5.894 -13.573 1.00 80.31 93 VAL A C 1
ATOM 723 O O . VAL A 1 93 ? 15.752 -6.255 -14.408 1.00 80.31 93 VAL A O 1
ATOM 726 N N . LEU A 1 94 ? 13.649 -6.265 -13.619 1.00 78.44 94 LEU A N 1
ATOM 727 C CA . LEU A 1 94 ? 13.114 -7.210 -14.600 1.00 78.44 94 LEU A CA 1
ATOM 728 C C . LEU A 1 94 ? 12.339 -6.512 -15.724 1.00 78.44 94 LEU A C 1
ATOM 730 O O . LEU A 1 94 ? 12.032 -7.170 -16.709 1.00 78.44 94 LEU A O 1
ATOM 734 N N . HIS A 1 95 ? 12.010 -5.219 -15.584 1.00 70.75 95 HIS A N 1
ATOM 735 C CA . HIS A 1 95 ? 11.191 -4.434 -16.529 1.00 70.75 95 HIS A CA 1
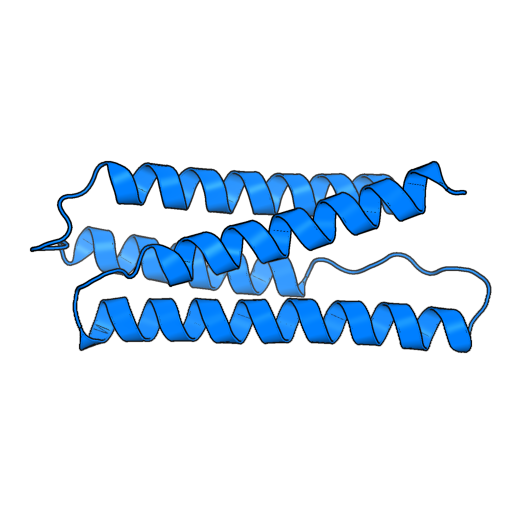ATOM 736 C C . HIS A 1 95 ? 9.857 -5.087 -16.920 1.00 70.75 95 HIS A C 1
ATOM 738 O O . HIS A 1 95 ? 9.224 -4.696 -17.896 1.00 70.75 95 HIS A O 1
ATOM 744 N N . HIS A 1 96 ? 9.402 -6.038 -16.111 1.00 73.94 96 HIS A N 1
ATOM 745 C CA . HIS A 1 96 ? 8.150 -6.751 -16.268 1.00 73.94 96 HIS A CA 1
ATOM 746 C C . HIS A 1 96 ? 7.345 -6.633 -14.981 1.00 73.94 96 HIS A C 1
ATOM 748 O O . HIS A 1 96 ? 7.897 -6.557 -13.880 1.00 73.94 96 HIS A O 1
ATOM 754 N N . ILE A 1 97 ? 6.025 -6.632 -15.132 1.00 71.94 97 ILE A N 1
ATOM 755 C CA . ILE A 1 97 ? 5.087 -6.550 -14.018 1.00 71.94 97 ILE A CA 1
ATOM 756 C C . ILE A 1 97 ? 4.355 -7.874 -13.883 1.00 71.94 97 ILE A C 1
ATOM 758 O O . ILE A 1 97 ? 3.711 -8.334 -14.823 1.00 71.94 97 ILE A O 1
ATOM 762 N N . ASP A 1 98 ? 4.425 -8.469 -12.695 1.00 80.69 98 ASP A N 1
ATOM 763 C CA . ASP A 1 98 ? 3.631 -9.643 -12.364 1.00 80.69 98 ASP A CA 1
ATOM 764 C C . ASP A 1 98 ? 2.231 -9.230 -11.875 1.00 80.69 98 ASP A C 1
ATOM 766 O O . ASP A 1 98 ? 2.058 -8.597 -10.825 1.00 80.69 98 ASP A O 1
ATOM 770 N N . TRP A 1 99 ? 1.207 -9.623 -12.635 1.00 78.62 99 TRP A N 1
ATOM 771 C CA . TRP A 1 99 ? -0.199 -9.380 -12.313 1.00 78.62 99 TRP A CA 1
ATOM 772 C C . TRP A 1 99 ? -0.624 -9.995 -10.980 1.00 78.62 99 TRP A C 1
ATOM 774 O O . TRP A 1 99 ? -1.497 -9.442 -10.308 1.00 78.62 99 TRP A O 1
ATOM 784 N N . TRP A 1 100 ? 0.000 -11.098 -10.558 1.00 85.25 100 TRP A N 1
ATOM 785 C CA . TRP A 1 100 ? -0.285 -11.712 -9.261 1.00 85.25 100 TRP A CA 1
ATOM 786 C C . TRP A 1 100 ? 0.130 -10.812 -8.105 1.00 85.25 100 TRP A C 1
ATOM 788 O O . TRP A 1 100 ? -0.571 -10.730 -7.094 1.00 85.25 100 TRP A O 1
ATOM 798 N N . LEU A 1 101 ? 1.235 -10.088 -8.273 1.00 82.62 101 LEU A N 1
ATOM 799 C CA . LEU A 1 101 ? 1.740 -9.170 -7.266 1.00 82.62 101 LEU A CA 1
ATOM 800 C C . LEU A 1 101 ? 0.824 -7.947 -7.129 1.00 82.62 101 LEU A C 1
ATOM 802 O O . LEU A 1 101 ? 0.500 -7.518 -6.019 1.00 82.62 101 LEU A O 1
ATOM 806 N N . LEU A 1 102 ? 0.333 -7.437 -8.261 1.00 82.50 102 LEU A N 1
ATOM 807 C CA . LEU A 1 102 ? -0.653 -6.360 -8.299 1.00 82.50 102 LEU A CA 1
ATOM 808 C C . LEU A 1 102 ? -1.986 -6.791 -7.661 1.00 82.50 102 LEU A C 1
ATOM 810 O O . LEU A 1 102 ? -2.546 -6.079 -6.823 1.00 82.50 102 LEU A O 1
ATOM 814 N N . ALA A 1 103 ? -2.466 -7.990 -8.004 1.00 84.25 103 ALA A N 1
ATOM 815 C CA . ALA A 1 103 ? -3.673 -8.575 -7.429 1.00 84.25 103 ALA A CA 1
ATOM 816 C C . ALA A 1 103 ? -3.546 -8.765 -5.909 1.00 84.25 103 ALA A C 1
ATOM 818 O O . ALA A 1 103 ? -4.494 -8.488 -5.174 1.00 84.25 103 ALA A O 1
ATOM 819 N N . ALA A 1 104 ? -2.369 -9.159 -5.412 1.00 86.75 104 ALA A N 1
ATOM 820 C CA . ALA A 1 104 ? -2.118 -9.303 -3.980 1.00 86.75 104 ALA A CA 1
ATOM 821 C C . ALA A 1 104 ? -2.278 -7.972 -3.221 1.00 86.75 104 ALA A C 1
ATOM 823 O O . ALA A 1 104 ? -2.932 -7.944 -2.174 1.00 86.75 104 ALA A O 1
ATOM 824 N N . ILE A 1 105 ? -1.766 -6.857 -3.766 1.00 85.00 105 ILE A N 1
ATOM 825 C CA . ILE A 1 105 ? -1.966 -5.515 -3.185 1.00 85.00 105 ILE A CA 1
ATOM 826 C C . ILE A 1 105 ? -3.464 -5.183 -3.110 1.00 85.00 105 ILE A C 1
ATOM 828 O O . ILE A 1 105 ? -3.950 -4.731 -2.069 1.00 85.00 105 ILE A O 1
ATOM 832 N N . ILE A 1 106 ? -4.217 -5.444 -4.181 1.00 84.44 106 ILE A N 1
ATOM 833 C CA . ILE A 1 106 ? -5.666 -5.196 -4.240 1.00 84.44 106 ILE A CA 1
ATOM 834 C C . ILE A 1 106 ? -6.408 -6.024 -3.178 1.00 84.44 106 ILE A C 1
ATOM 836 O O . ILE A 1 106 ? -7.223 -5.483 -2.425 1.00 84.44 106 ILE A O 1
ATOM 840 N N . ILE A 1 107 ? -6.100 -7.319 -3.070 1.00 88.44 107 ILE A N 1
ATOM 841 C CA . ILE A 1 107 ? -6.753 -8.247 -2.136 1.00 88.44 107 ILE A CA 1
ATOM 842 C C . ILE A 1 107 ? -6.495 -7.855 -0.678 1.00 88.44 107 ILE A C 1
ATOM 844 O O . ILE A 1 107 ? -7.420 -7.897 0.135 1.00 88.44 107 ILE A O 1
ATOM 848 N N . ILE A 1 108 ? -5.279 -7.428 -0.325 1.00 86.88 108 ILE A N 1
ATOM 849 C CA . ILE A 1 108 ? -4.963 -6.973 1.040 1.00 86.88 108 ILE A CA 1
ATOM 850 C C . ILE A 1 108 ? -5.814 -5.758 1.422 1.00 86.88 108 ILE A C 1
ATOM 852 O O . ILE A 1 108 ? -6.389 -5.721 2.514 1.00 86.88 108 ILE A O 1
ATOM 856 N N . ASN A 1 109 ? -5.963 -4.795 0.508 1.00 82.75 109 ASN A N 1
ATOM 857 C CA . ASN A 1 109 ? -6.796 -3.615 0.739 1.00 82.75 109 ASN A CA 1
ATOM 858 C C . ASN A 1 109 ? -8.281 -3.980 0.860 1.00 82.75 109 ASN A C 1
ATOM 860 O O . ASN A 1 109 ? -8.943 -3.532 1.797 1.00 82.75 109 ASN A O 1
ATOM 864 N N . LEU A 1 110 ? -8.796 -4.849 -0.017 1.00 84.38 110 LEU A N 1
ATOM 865 C CA . LEU A 1 110 ? -10.172 -5.359 0.070 1.00 84.38 110 LEU A CA 1
ATOM 866 C C . LEU A 1 110 ? -10.433 -6.085 1.390 1.00 84.38 110 LEU A C 1
ATOM 868 O O . LEU A 1 110 ? -11.453 -5.856 2.041 1.00 84.38 110 LEU A O 1
ATOM 872 N N . THR A 1 111 ? -9.498 -6.927 1.823 1.00 86.50 111 THR A N 1
ATOM 873 C CA . THR A 1 111 ? -9.597 -7.668 3.087 1.00 86.50 111 THR A CA 1
ATOM 874 C C . THR A 1 111 ? -9.639 -6.709 4.278 1.00 86.50 111 THR A C 1
ATOM 876 O O . THR A 1 111 ? -10.415 -6.895 5.217 1.00 86.50 111 THR A O 1
ATOM 879 N N . LYS A 1 112 ? -8.863 -5.619 4.236 1.00 80.69 112 LYS A N 1
ATOM 880 C CA . LYS A 1 112 ? -8.887 -4.588 5.279 1.00 80.69 112 LYS A CA 1
ATOM 881 C C . LYS A 1 112 ? -10.209 -3.820 5.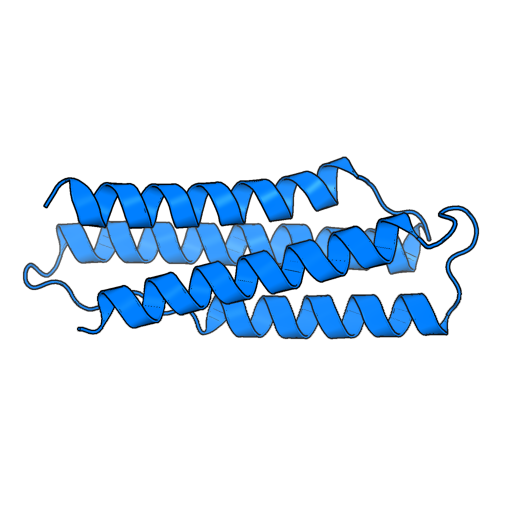302 1.00 80.69 112 LYS A C 1
ATOM 883 O O . LYS A 1 112 ? -10.773 -3.623 6.378 1.00 80.69 112 LYS A O 1
ATOM 888 N N . ILE A 1 113 ? -10.721 -3.425 4.135 1.00 80.75 113 ILE A N 1
ATOM 889 C CA . ILE A 1 113 ? -11.998 -2.710 4.000 1.00 80.75 113 ILE A CA 1
ATOM 890 C C . ILE A 1 113 ? -13.161 -3.581 4.485 1.00 80.75 113 ILE A C 1
ATOM 892 O O . ILE A 1 113 ? -13.959 -3.136 5.306 1.00 80.75 113 ILE A O 1
ATOM 896 N N . THR A 1 114 ? -13.240 -4.833 4.035 1.00 82.38 114 THR A N 1
ATOM 897 C CA . THR A 1 114 ? -14.297 -5.775 4.446 1.00 82.38 114 THR A CA 1
ATOM 898 C C . THR A 1 114 ? -14.254 -6.061 5.945 1.00 82.38 114 THR A C 1
ATOM 900 O O . THR A 1 114 ? -15.297 -6.046 6.597 1.00 82.38 114 THR A O 1
ATOM 903 N N . SER A 1 115 ? -13.058 -6.221 6.522 1.00 77.56 115 SER A N 1
ATOM 904 C CA . SER A 1 115 ? -12.870 -6.347 7.970 1.00 77.56 115 SER A CA 1
ATOM 905 C C . SER A 1 115 ? -13.380 -5.110 8.721 1.00 77.56 115 SER A C 1
ATOM 907 O O . SER A 1 115 ? -14.160 -5.238 9.666 1.00 77.56 115 SER A O 1
ATOM 909 N N . LEU A 1 116 ? -13.031 -3.900 8.263 1.00 72.62 116 LEU A N 1
ATOM 910 C CA . LEU A 1 116 ? -13.519 -2.643 8.847 1.00 72.62 116 LEU A CA 1
ATOM 911 C C . LEU A 1 116 ? -15.047 -2.514 8.774 1.00 72.62 116 LEU A C 1
ATOM 913 O O . LEU A 1 116 ? -15.665 -2.109 9.759 1.00 72.62 116 LEU A O 1
ATOM 917 N N . ILE A 1 117 ? -15.658 -2.879 7.643 1.00 77.50 117 ILE A N 1
ATOM 918 C CA . ILE A 1 117 ? -17.117 -2.875 7.464 1.00 77.50 117 ILE A CA 1
ATOM 919 C C . ILE A 1 117 ? -17.769 -3.876 8.423 1.00 77.50 117 ILE A C 1
ATOM 921 O O . ILE A 1 117 ? -18.705 -3.518 9.136 1.00 77.50 117 ILE A O 1
ATOM 925 N N . TYR A 1 118 ? -17.254 -5.103 8.507 1.00 78.75 118 TYR A N 1
ATOM 926 C CA . TYR A 1 118 ? -17.785 -6.127 9.407 1.00 78.75 118 TYR A CA 1
ATOM 927 C C . TYR A 1 118 ? -17.727 -5.693 10.878 1.00 78.75 118 TYR A C 1
ATOM 929 O O . TYR A 1 118 ? -18.714 -5.818 11.601 1.00 78.75 118 TYR A O 1
ATOM 937 N N . PHE A 1 119 ? -16.606 -5.112 11.318 1.00 68.75 119 PHE A N 1
ATOM 938 C CA . PHE A 1 119 ? -16.486 -4.554 12.669 1.00 68.75 119 PHE A CA 1
ATOM 939 C C . PHE A 1 119 ? -17.397 -3.345 12.915 1.00 68.75 119 PHE A C 1
ATOM 941 O O . PHE A 1 119 ? -17.725 -3.063 14.067 1.00 68.75 119 PHE A O 1
ATOM 948 N N . HIS A 1 120 ? -17.791 -2.620 11.866 1.00 66.94 120 HIS A N 1
ATOM 949 C CA . HIS A 1 120 ? -18.741 -1.519 11.976 1.00 66.94 120 HIS A CA 1
ATOM 950 C C . HIS A 1 120 ? -20.187 -2.008 12.122 1.00 66.94 120 HIS A C 1
ATOM 952 O O . HIS A 1 120 ? -20.915 -1.443 12.928 1.00 66.94 120 HIS A O 1
ATOM 958 N N . TYR A 1 121 ? -20.578 -3.051 11.381 1.00 68.31 121 TYR A N 1
ATOM 959 C CA . TYR A 1 121 ? -21.946 -3.589 11.363 1.00 68.31 121 TYR A CA 1
ATOM 960 C C . TYR A 1 121 ? -22.258 -4.580 12.490 1.00 68.31 121 TYR A C 1
ATOM 962 O O . TYR A 1 121 ? -23.413 -4.705 12.878 1.00 68.31 121 TYR A O 1
ATOM 970 N N . LYS A 1 122 ? -21.264 -5.310 13.014 1.00 58.59 122 LYS A N 1
ATOM 971 C CA . LYS A 1 122 ? -21.469 -6.266 14.120 1.00 58.59 122 LYS A CA 1
ATOM 972 C C . LYS A 1 122 ? -21.492 -5.599 15.506 1.00 58.59 122 LYS A C 1
ATOM 974 O O . LYS A 1 122 ? -21.444 -6.295 16.518 1.00 58.59 122 LYS A O 1
ATOM 979 N N . LYS A 1 123 ? -21.472 -4.269 15.558 1.00 47.88 123 LYS A N 1
ATOM 980 C CA . LYS A 1 123 ? -21.535 -3.494 16.796 1.00 47.88 123 LYS A CA 1
ATOM 981 C C . LYS A 1 123 ? -22.934 -2.938 16.983 1.00 47.88 123 LYS A C 1
ATOM 983 O O . LYS A 1 123 ? -23.351 -2.879 18.156 1.00 47.88 123 LYS A O 1
#

Sequence (123 aa):
MPRLKILIYYILLFVLIALLAAYLIFEPMDAMSMPTLISICGFLILYSVLISLAGEAKCEDERAVLHRNLSNRIATIAATVFISGSLIYQIVVLHHIDWWLLAAIIIINLTKITSLIYFHYKK

Radius of gyration: 16.25 Å; chains: 1; bounding box: 37×22×50 Å

pLDDT: mean 76.3, std 9.66, range [47.59, 89.81]

Secondary structure (DSSP, 8-state):
-HHHHHHHHHHHHHHHHHHHHHHHHTS-TTS--HHHHHHHHHHHHHHHHHHHH-PPPP-SSTTHHHHHHHHHHHHHHHHHHHHHHHHHHIIIIIS---HHHHHHHHHHHHHHHHHHHHHHHT-

Foldseek 3Di:
DVLVVLLVLLVVLLVLLVVLVVVVVPDDFPDDDPVNLVVSLVSLVVSLVSLLVSDDDDDPPPDPVVVVRVVLSCVLSVQSVVLSVVQNCCCVPVVGGDPVSSVSNNVSSVVVSVVSVCVVVVD